Protein AF-A0A2V9LZD1-F1 (afdb_monomer_lite)

Sequence (79 aa):
MSLFLLIAPLALGQSAGQIPAHPRELKFPKLDYTPPRRAEYRQVLGNGVAGYFVEDHVLPLVNMSVTIRTGGYLDPQGK

Secondary structure (DSSP, 8-state):
-------PPP----------SSGGG--PPP-------HHHHEEE-TTS-EEE-----SSS-----------GGGSPTT-

Radius of gyration: 29.76 Å; chains: 1; bounding box: 73×45×72 Å

Foldseek 3Di:
DDDDDDDDDDPPDDDPDDDDPDPVPDDDDDDPDDDDDQVVQWDQDPVRDIDGDDDDPPDPDDDDDDDDPDDCVPPDPPD

Structure (mmCIF, N/CA/C/O backbone):
data_AF-A0A2V9LZD1-F1
#
_entry.id   AF-A0A2V9LZD1-F1
#
loop_
_atom_site.group_PDB
_atom_site.id
_atom_site.type_symbol
_atom_site.label_atom_id
_atom_site.label_alt_id
_atom_site.label_comp_id
_atom_site.label_asym_id
_atom_site.label_entity_id
_atom_site.label_seq_id
_atom_site.pdbx_PDB_ins_code
_atom_site.Cartn_x
_atom_site.Cartn_y
_atom_site.Cartn_z
_atom_site.occupancy
_atom_site.B_iso_or_equiv
_atom_site.auth_seq_id
_atom_site.auth_comp_id
_atom_site.auth_asym_id
_atom_site.auth_atom_id
_atom_site.pdbx_PDB_model_num
ATOM 1 N N . MET A 1 1 ? 52.103 -27.349 -47.229 1.00 47.38 1 MET A N 1
ATOM 2 C CA 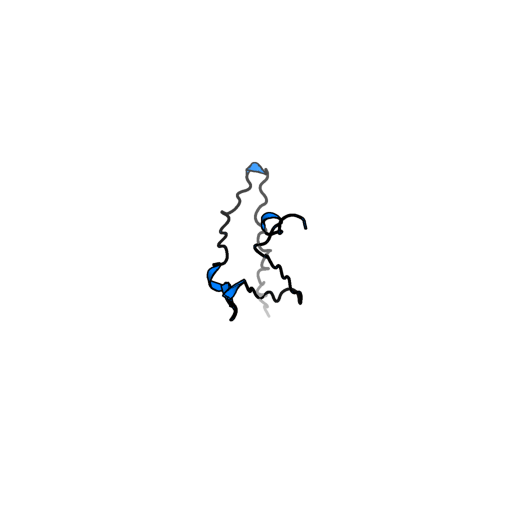. MET A 1 1 ? 52.263 -25.904 -46.984 1.00 47.38 1 MET A CA 1
ATOM 3 C C . MET A 1 1 ? 51.170 -25.197 -47.755 1.00 47.38 1 MET A C 1
ATOM 5 O O . MET A 1 1 ? 51.234 -25.241 -48.971 1.00 47.38 1 MET A O 1
ATOM 9 N N . SER A 1 2 ? 50.132 -24.725 -47.060 1.00 43.31 2 SER A N 1
ATOM 10 C CA . SER A 1 2 ? 49.254 -23.610 -47.454 1.00 43.31 2 SER A CA 1
ATOM 11 C C . SER A 1 2 ? 48.087 -23.549 -46.473 1.00 43.31 2 SER A C 1
ATOM 13 O O . SER A 1 2 ? 47.105 -24.278 -46.568 1.00 43.31 2 SER A O 1
ATOM 15 N N . LEU A 1 3 ? 48.309 -22.712 -45.468 1.00 49.06 3 LEU A N 1
ATOM 16 C CA . LEU A 1 3 ? 47.426 -22.303 -44.390 1.00 49.06 3 LEU A CA 1
ATOM 17 C C . LEU A 1 3 ? 46.374 -21.341 -44.964 1.00 49.06 3 LEU A C 1
ATOM 19 O O . LEU A 1 3 ? 46.738 -20.250 -45.390 1.00 49.06 3 LEU A O 1
ATOM 23 N N . PHE A 1 4 ? 45.094 -21.721 -44.980 1.00 50.28 4 PHE A N 1
ATOM 24 C CA . PHE A 1 4 ? 43.999 -20.777 -45.235 1.00 50.28 4 PHE A CA 1
ATOM 25 C C . PHE A 1 4 ? 43.315 -20.445 -43.907 1.00 50.28 4 PHE A C 1
ATOM 27 O O . PHE A 1 4 ? 42.555 -21.232 -43.349 1.00 50.28 4 PHE A O 1
ATOM 34 N N . LEU A 1 5 ? 43.673 -19.276 -43.381 1.00 50.94 5 LEU A N 1
ATOM 35 C CA . LEU A 1 5 ? 43.123 -18.649 -42.187 1.00 50.94 5 LEU A CA 1
ATOM 36 C C . LEU A 1 5 ? 41.680 -18.196 -42.485 1.00 50.94 5 LEU A C 1
ATOM 38 O O . LEU A 1 5 ? 41.475 -17.258 -43.255 1.00 50.94 5 LEU A O 1
ATOM 42 N N . LEU A 1 6 ? 40.679 -18.859 -41.902 1.00 55.09 6 LEU A N 1
ATOM 43 C CA . LEU A 1 6 ? 39.285 -18.421 -41.989 1.00 55.09 6 LEU A CA 1
ATOM 44 C C . LEU A 1 6 ? 39.080 -17.271 -40.991 1.00 55.09 6 LEU A C 1
ATOM 46 O O . LEU A 1 6 ? 39.043 -17.476 -39.780 1.00 55.09 6 LEU A O 1
ATOM 50 N N . ILE A 1 7 ? 39.010 -16.049 -41.509 1.00 58.72 7 ILE A N 1
ATOM 51 C CA . ILE A 1 7 ? 38.761 -14.832 -40.734 1.00 58.72 7 ILE A CA 1
ATOM 52 C C . ILE A 1 7 ? 37.318 -14.883 -40.214 1.00 58.72 7 ILE A C 1
ATOM 54 O O . ILE A 1 7 ? 36.368 -14.875 -40.994 1.00 58.72 7 ILE A O 1
ATOM 58 N N . ALA A 1 8 ? 37.156 -14.944 -38.892 1.00 59.34 8 ALA A N 1
ATOM 59 C CA . ALA A 1 8 ? 35.867 -14.767 -38.237 1.00 59.34 8 ALA A CA 1
ATOM 60 C C . ALA A 1 8 ? 35.392 -13.314 -38.436 1.00 59.34 8 ALA A C 1
ATOM 62 O O . ALA A 1 8 ? 36.160 -12.392 -38.144 1.00 59.34 8 ALA A O 1
ATOM 63 N N . PRO A 1 9 ? 34.158 -13.064 -38.911 1.00 56.69 9 PRO A N 1
ATOM 64 C CA . PRO A 1 9 ? 33.647 -11.707 -38.968 1.00 56.69 9 PRO A CA 1
ATOM 65 C C . PRO A 1 9 ? 33.448 -11.203 -37.535 1.00 56.69 9 PRO A C 1
ATOM 67 O O . PRO A 1 9 ? 32.687 -11.781 -36.758 1.00 56.69 9 PRO A O 1
ATOM 70 N N . LEU A 1 10 ? 34.149 -10.120 -37.185 1.00 54.31 10 LEU A N 1
ATOM 71 C CA . LEU A 1 10 ? 33.836 -9.323 -36.005 1.00 54.31 10 LEU A CA 1
ATOM 72 C C . LEU A 1 10 ? 32.363 -8.915 -36.110 1.00 54.31 10 LEU A C 1
ATOM 74 O O . LEU A 1 10 ? 31.982 -8.193 -37.032 1.00 54.31 10 LEU A O 1
ATOM 78 N N . ALA A 1 11 ? 31.543 -9.374 -35.165 1.00 57.06 11 ALA A N 1
ATOM 79 C CA . ALA A 1 11 ? 30.212 -8.837 -34.941 1.00 57.06 11 ALA A CA 1
ATOM 80 C C . ALA A 1 11 ? 30.366 -7.371 -34.510 1.00 57.06 11 ALA A C 1
ATOM 82 O O . ALA A 1 11 ? 30.545 -7.062 -33.332 1.00 57.06 11 ALA A O 1
ATOM 83 N N . LEU A 1 12 ? 30.390 -6.470 -35.495 1.00 56.78 12 LEU A N 1
ATOM 84 C CA . LEU A 1 12 ? 30.375 -5.035 -35.271 1.00 56.78 12 LEU A CA 1
ATOM 85 C C . LEU A 1 12 ? 29.083 -4.684 -34.535 1.00 56.78 12 LEU A C 1
ATOM 87 O O . LEU A 1 12 ? 27.991 -5.027 -34.982 1.00 56.78 12 LEU A O 1
ATOM 91 N N . GLY A 1 13 ? 29.288 -4.040 -33.387 1.00 53.34 13 GLY A N 1
ATOM 92 C CA . GLY A 1 13 ? 28.337 -3.402 -32.488 1.00 53.34 13 GLY A CA 1
ATOM 93 C C . GLY A 1 13 ? 26.883 -3.361 -32.940 1.00 53.34 13 GLY A C 1
ATOM 94 O O . GLY A 1 13 ? 26.535 -2.784 -33.968 1.00 53.34 13 GLY A O 1
ATOM 95 N N . GLN A 1 14 ? 26.033 -3.903 -32.070 1.00 55.06 14 GLN A N 1
ATOM 96 C CA . GLN A 1 14 ? 24.611 -3.601 -31.992 1.00 55.06 14 GLN A CA 1
ATOM 97 C C . GLN A 1 14 ? 24.384 -2.115 -32.309 1.00 55.06 14 GLN A C 1
ATOM 99 O O . GLN A 1 14 ? 24.928 -1.248 -31.625 1.00 55.06 14 GLN A O 1
ATOM 104 N N . SER A 1 15 ? 23.622 -1.824 -33.369 1.00 52.44 15 SER A N 1
ATOM 105 C CA . SER A 1 15 ? 23.197 -0.458 -33.675 1.00 52.44 15 SER A CA 1
ATOM 106 C C . SER A 1 15 ? 22.444 0.095 -32.470 1.00 52.44 15 SER A C 1
ATOM 108 O O . SER A 1 15 ? 21.282 -0.243 -32.249 1.00 52.44 15 SER A O 1
ATOM 110 N N . ALA A 1 16 ? 23.098 0.962 -31.700 1.00 58.22 16 ALA A N 1
ATOM 111 C CA . ALA A 1 16 ? 22.391 1.967 -30.930 1.00 58.22 16 ALA A CA 1
ATOM 112 C C . ALA A 1 16 ? 21.515 2.723 -31.938 1.00 58.22 16 ALA A C 1
ATOM 114 O O . ALA A 1 16 ? 22.030 3.221 -32.942 1.00 58.22 16 ALA A O 1
ATOM 115 N N . GLY A 1 17 ? 20.193 2.703 -31.746 1.00 62.56 17 GLY A N 1
ATOM 116 C CA . GLY A 1 17 ? 19.252 3.322 -32.677 1.00 62.56 17 GLY A CA 1
ATOM 117 C C . GLY A 1 17 ? 19.696 4.744 -33.022 1.00 62.56 17 GLY A C 1
ATOM 118 O O . GLY A 1 17 ? 20.083 5.497 -32.130 1.00 62.56 17 GLY A O 1
ATOM 119 N N . GLN A 1 18 ? 19.697 5.083 -34.315 1.00 69.12 18 GLN A N 1
ATOM 120 C CA . GLN A 1 18 ? 20.098 6.406 -34.795 1.00 69.12 18 GLN A CA 1
ATOM 121 C C . GLN A 1 18 ? 19.321 7.479 -34.027 1.00 69.12 18 GLN A C 1
ATOM 123 O O . GLN A 1 18 ? 18.096 7.553 -34.122 1.00 69.12 18 GLN A O 1
ATOM 128 N N . ILE A 1 19 ? 20.038 8.286 -33.242 1.00 77.75 19 ILE A N 1
ATOM 129 C CA . ILE A 1 19 ? 19.469 9.443 -32.555 1.00 77.75 19 ILE A CA 1
ATOM 130 C C . ILE A 1 19 ? 19.101 10.458 -33.649 1.00 77.75 19 ILE A C 1
ATOM 132 O O . ILE A 1 19 ? 19.994 10.857 -34.402 1.00 77.75 19 ILE A O 1
ATOM 136 N N . PRO A 1 20 ? 17.824 10.858 -33.784 1.00 84.38 20 PRO A N 1
ATOM 137 C CA . PRO A 1 20 ? 17.413 11.781 -34.836 1.00 84.38 20 PRO A CA 1
ATOM 138 C C . PRO A 1 20 ? 18.112 13.139 -34.718 1.00 84.38 20 PRO A C 1
ATOM 140 O O . PRO A 1 20 ? 18.415 13.597 -33.614 1.00 84.38 20 PRO A O 1
ATOM 143 N N . ALA A 1 21 ? 18.334 13.807 -35.853 1.00 87.56 21 ALA A N 1
ATOM 144 C CA . ALA A 1 21 ? 19.064 15.078 -35.907 1.00 87.56 21 ALA A CA 1
ATOM 145 C C . ALA A 1 21 ? 18.313 16.220 -35.202 1.00 87.56 21 ALA 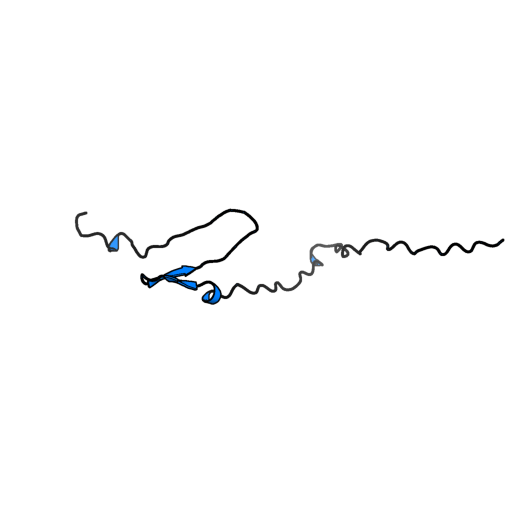A C 1
ATOM 147 O O . ALA A 1 21 ? 18.924 17.169 -34.704 1.00 87.56 21 ALA A O 1
ATOM 148 N N . HIS A 1 22 ? 16.983 16.120 -35.130 1.00 89.94 22 HIS A N 1
ATOM 149 C CA . HIS A 1 22 ? 16.137 17.097 -34.463 1.00 89.94 22 HIS A CA 1
ATOM 150 C C . HIS A 1 22 ? 15.171 16.436 -33.470 1.00 89.94 22 HIS A C 1
ATOM 152 O O . HIS A 1 22 ? 14.533 15.440 -33.807 1.00 89.94 22 HIS A O 1
ATOM 158 N N . PRO A 1 23 ? 14.945 17.025 -32.275 1.00 87.31 23 PRO A N 1
ATOM 159 C CA . PRO A 1 23 ? 14.037 16.458 -31.270 1.00 87.31 23 PRO A CA 1
ATOM 160 C C . PRO A 1 23 ? 12.603 16.215 -31.761 1.00 87.31 23 PRO A C 1
ATOM 162 O O . PRO A 1 23 ? 11.906 15.356 -31.234 1.00 87.31 23 PRO A O 1
ATOM 165 N N . ARG A 1 24 ? 12.153 16.953 -32.785 1.00 89.25 24 ARG A N 1
ATOM 166 C CA . ARG A 1 24 ? 10.819 16.788 -33.391 1.00 89.25 24 ARG A CA 1
ATOM 167 C C . ARG A 1 24 ? 10.654 15.467 -34.152 1.00 89.25 24 ARG A C 1
ATOM 169 O O . ARG A 1 24 ? 9.529 15.079 -34.440 1.00 89.25 24 ARG A O 1
ATOM 176 N N . GLU A 1 25 ? 11.752 14.796 -34.482 1.00 91.19 25 GLU A N 1
ATOM 177 C CA . GLU A 1 25 ? 11.768 13.505 -35.178 1.00 91.19 25 GLU A CA 1
ATOM 178 C C . GLU A 1 25 ? 11.764 12.317 -34.203 1.00 91.19 25 GLU A C 1
ATOM 180 O O . GLU A 1 25 ? 11.694 11.164 -34.634 1.00 91.19 25 GLU A O 1
ATOM 185 N N . LEU A 1 26 ? 11.814 12.574 -32.889 1.00 88.88 26 LEU A N 1
ATOM 186 C CA . LEU A 1 26 ? 11.702 11.535 -31.872 1.00 88.88 26 LEU A CA 1
ATOM 187 C C . LEU A 1 26 ? 10.314 10.897 -31.934 1.00 88.88 26 LEU A C 1
ATOM 189 O O . LEU A 1 26 ? 9.294 11.527 -31.651 1.00 88.88 26 LEU A O 1
ATOM 193 N N . LYS A 1 27 ? 10.284 9.613 -32.283 1.00 86.88 27 LYS A N 1
ATOM 194 C CA . LYS A 1 27 ? 9.082 8.787 -32.214 1.00 86.88 27 LYS A CA 1
ATOM 195 C C . LYS A 1 27 ? 9.153 7.945 -30.955 1.00 86.88 27 LYS A C 1
ATOM 197 O O . LYS A 1 27 ? 10.020 7.085 -30.831 1.00 86.88 27 LYS A O 1
ATOM 202 N N . PHE A 1 28 ? 8.230 8.185 -30.034 1.00 86.81 28 PHE A N 1
ATOM 203 C CA . PHE A 1 28 ? 8.073 7.345 -28.857 1.00 86.81 28 PHE A CA 1
ATOM 204 C C . PHE A 1 28 ? 7.108 6.206 -29.186 1.00 86.81 28 PHE A C 1
ATOM 206 O O . PHE A 1 28 ? 6.051 6.460 -29.774 1.00 86.81 28 PHE A O 1
ATOM 213 N N . PRO A 1 29 ? 7.445 4.955 -28.839 1.00 86.12 29 PRO A N 1
ATOM 214 C CA . PRO A 1 29 ? 6.482 3.874 -28.932 1.00 86.12 29 PRO A CA 1
ATOM 215 C C . PRO A 1 29 ? 5.280 4.189 -28.038 1.00 86.12 29 PRO A C 1
ATOM 217 O O . PRO A 1 29 ? 5.386 4.902 -27.037 1.00 86.12 29 PRO A O 1
ATOM 220 N N . LYS A 1 30 ? 4.117 3.652 -28.407 1.00 90.81 30 LYS A N 1
ATOM 221 C CA . LYS A 1 30 ? 2.924 3.764 -27.571 1.00 90.81 30 LYS A CA 1
ATOM 222 C C . LYS A 1 30 ? 3.220 3.139 -26.205 1.00 90.81 30 LYS A C 1
ATOM 224 O O . LYS A 1 30 ? 3.706 2.013 -26.144 1.00 90.81 30 LYS A O 1
ATOM 229 N N . LEU A 1 31 ? 2.910 3.863 -25.131 1.00 88.75 31 LEU A N 1
ATOM 230 C CA . LEU A 1 31 ? 2.985 3.324 -23.779 1.00 88.75 31 LEU A CA 1
ATOM 231 C C . LEU A 1 31 ? 1.932 2.221 -23.628 1.00 88.75 31 LEU A C 1
ATOM 233 O O . LEU A 1 31 ? 0.734 2.508 -23.628 1.00 88.75 31 LEU A O 1
ATOM 237 N N . ASP A 1 32 ? 2.385 0.978 -23.507 1.00 88.69 32 ASP A N 1
ATOM 238 C CA . ASP A 1 32 ? 1.540 -0.151 -23.133 1.00 88.69 32 ASP A CA 1
ATOM 239 C C . ASP A 1 32 ? 1.658 -0.383 -21.625 1.00 88.69 32 ASP A C 1
ATOM 241 O O . ASP A 1 32 ? 2.547 -1.079 -21.137 1.00 88.69 32 ASP A O 1
ATOM 245 N N . TYR A 1 33 ? 0.802 0.306 -20.874 1.00 85.50 33 TYR A N 1
ATOM 246 C CA . TYR A 1 33 ? 0.718 0.171 -19.428 1.00 85.50 33 TYR A CA 1
ATOM 247 C C . TYR A 1 33 ? 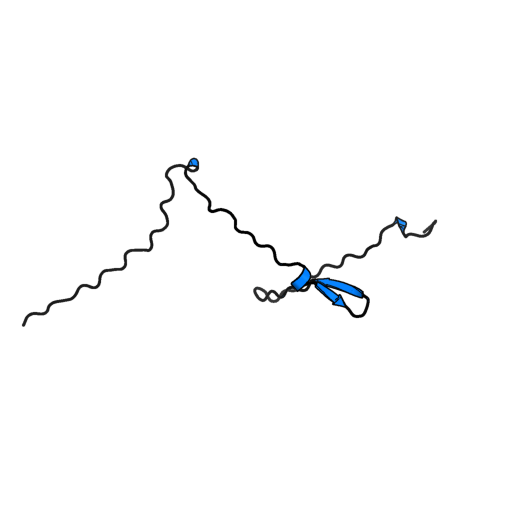-0.494 -0.683 -19.071 1.00 85.50 33 TYR A C 1
ATOM 249 O O . TYR A 1 33 ? -1.637 -0.236 -19.184 1.00 85.50 33 TYR A O 1
ATOM 257 N N . THR A 1 34 ? -0.236 -1.900 -18.599 1.00 87.38 34 THR A N 1
ATOM 258 C CA . THR A 1 34 ? -1.267 -2.778 -18.043 1.00 87.38 34 THR A CA 1
ATOM 259 C C . THR A 1 34 ? -1.176 -2.728 -16.517 1.00 87.38 34 THR A C 1
ATOM 261 O O . THR A 1 34 ? -0.294 -3.371 -15.945 1.00 87.38 34 THR A O 1
ATOM 264 N N . PRO A 1 35 ? -2.031 -1.946 -15.830 1.00 84.50 35 PRO A N 1
ATOM 265 C CA . PRO A 1 35 ? -2.005 -1.889 -14.377 1.00 84.50 35 PRO A CA 1
ATOM 266 C C . PRO A 1 35 ? -2.343 -3.258 -13.767 1.00 84.50 35 PRO A C 1
ATOM 268 O O . PRO A 1 35 ? -3.148 -4.006 -14.334 1.00 84.50 35 PRO A O 1
ATOM 271 N N . PRO A 1 36 ? -1.794 -3.572 -12.582 1.00 82.56 36 PRO A N 1
ATOM 272 C CA . PRO A 1 36 ? -2.122 -4.801 -11.874 1.00 82.56 36 PRO A CA 1
ATOM 273 C C . PRO A 1 36 ? -3.620 -4.874 -11.550 1.00 82.56 36 PRO A C 1
ATOM 275 O O . PRO A 1 36 ? -4.248 -3.886 -11.144 1.00 82.56 36 PRO A O 1
ATOM 278 N N . ARG A 1 37 ? -4.219 -6.062 -11.697 1.00 88.00 37 ARG A N 1
ATOM 279 C CA . ARG A 1 37 ? -5.634 -6.263 -11.366 1.00 88.00 37 ARG A CA 1
ATOM 280 C C . ARG A 1 37 ? -5.792 -6.261 -9.849 1.00 88.00 37 ARG A C 1
ATOM 282 O O . ARG A 1 37 ? -5.442 -7.218 -9.175 1.00 88.00 37 ARG A O 1
ATOM 289 N N . ARG A 1 38 ? -6.410 -5.207 -9.303 1.00 82.44 38 ARG A N 1
ATOM 290 C CA . ARG A 1 38 ? -6.633 -5.033 -7.848 1.00 82.44 38 ARG A CA 1
ATOM 291 C C . ARG A 1 38 ? -7.218 -6.262 -7.143 1.00 82.44 38 ARG A C 1
ATOM 293 O O . ARG A 1 38 ? -6.931 -6.482 -5.974 1.00 82.44 38 ARG A O 1
ATOM 300 N N . ALA A 1 39 ? -8.070 -7.019 -7.836 1.00 86.44 39 ALA A N 1
A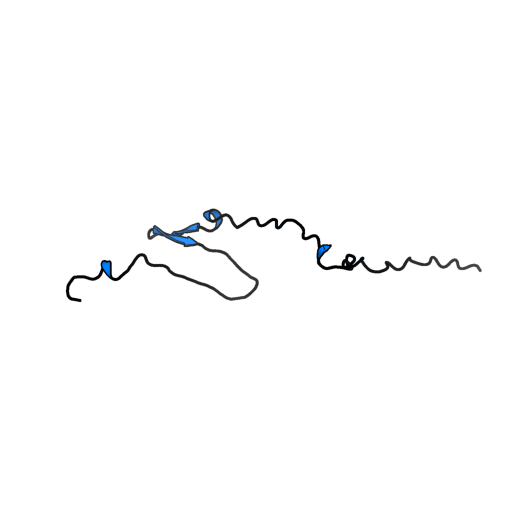TOM 301 C CA . ALA A 1 39 ? -8.718 -8.210 -7.294 1.00 86.44 39 ALA A CA 1
ATOM 302 C C . ALA A 1 39 ? -7.726 -9.335 -6.956 1.00 86.44 39 ALA A C 1
ATOM 304 O O . ALA A 1 39 ? -7.999 -10.100 -6.042 1.00 86.44 39 ALA A O 1
ATOM 305 N N . GLU A 1 40 ? -6.586 -9.411 -7.646 1.00 91.12 40 GLU A N 1
ATOM 306 C CA . GLU A 1 40 ? -5.568 -10.449 -7.427 1.00 91.12 40 GLU A CA 1
ATOM 307 C C . GLU A 1 40 ? -4.852 -10.289 -6.085 1.00 91.12 40 GLU A C 1
ATOM 309 O O . GLU A 1 40 ? -4.442 -11.269 -5.476 1.00 91.12 40 GLU A O 1
ATOM 314 N N . TYR A 1 41 ? -4.746 -9.051 -5.606 1.00 92.38 41 TYR A N 1
ATOM 315 C CA . TYR A 1 41 ? -3.987 -8.707 -4.405 1.00 92.38 41 TYR A CA 1
ATOM 316 C C . TYR A 1 41 ? -4.882 -8.398 -3.204 1.00 92.38 41 TYR A C 1
ATOM 318 O O . TYR A 1 41 ? -4.384 -8.168 -2.103 1.00 92.38 41 TYR A O 1
ATOM 326 N N . ARG A 1 42 ? -6.208 -8.367 -3.395 1.00 93.69 42 ARG A N 1
ATOM 327 C CA . ARG A 1 42 ? -7.173 -8.040 -2.343 1.00 93.69 42 ARG A CA 1
ATOM 328 C C . ARG A 1 42 ? -7.516 -9.278 -1.525 1.00 93.69 42 ARG A C 1
ATOM 330 O O . ARG A 1 42 ? -8.076 -10.233 -2.053 1.00 93.69 42 ARG A O 1
ATOM 337 N N . GLN A 1 43 ? -7.319 -9.199 -0.216 1.00 94.50 43 GLN A N 1
ATOM 338 C CA . GLN A 1 43 ? -7.749 -10.226 0.730 1.00 94.50 43 GLN A CA 1
ATOM 339 C C . GLN A 1 43 ? -8.627 -9.610 1.818 1.00 94.50 43 GLN A C 1
ATOM 341 O O . GLN A 1 43 ? -8.413 -8.473 2.237 1.00 94.50 43 GLN A O 1
ATOM 346 N N . VAL A 1 44 ? -9.640 -10.353 2.263 1.00 95.56 44 VAL A N 1
ATOM 347 C CA . VAL A 1 44 ? -10.461 -9.968 3.415 1.00 95.56 44 VAL A CA 1
ATOM 348 C C . VAL A 1 44 ? -9.985 -10.785 4.605 1.00 95.56 44 VAL A C 1
ATOM 350 O O . VAL A 1 44 ? -10.025 -12.012 4.571 1.00 95.56 44 VAL A O 1
ATOM 353 N N . LEU A 1 45 ? -9.506 -10.098 5.637 1.00 94.69 45 LEU A N 1
ATOM 354 C CA . LEU A 1 45 ? -9.052 -10.718 6.877 1.00 94.69 45 LEU A CA 1
ATOM 355 C C . LEU A 1 45 ? -10.249 -11.266 7.669 1.00 94.69 45 LEU A C 1
ATOM 357 O O . LEU A 1 45 ? -11.393 -10.873 7.438 1.00 94.69 45 LEU A O 1
ATOM 361 N N . GLY A 1 46 ? -9.997 -12.131 8.656 1.00 96.88 46 GLY A N 1
ATOM 362 C CA . GLY A 1 46 ? -11.063 -12.764 9.451 1.00 96.88 46 GLY A CA 1
ATOM 363 C C . GLY A 1 46 ? -11.989 -11.786 10.193 1.00 96.88 46 GLY A C 1
ATOM 364 O O . GLY A 1 46 ? -13.108 -12.143 10.540 1.00 96.88 46 GLY A O 1
ATOM 365 N N . ASN A 1 47 ? -11.556 -10.539 10.392 1.00 95.06 47 ASN A N 1
ATOM 366 C CA . ASN A 1 47 ? -12.338 -9.457 10.998 1.00 95.06 47 ASN A CA 1
ATOM 367 C C . ASN A 1 47 ? -13.061 -8.555 9.973 1.00 95.06 47 ASN A C 1
ATOM 369 O O . ASN A 1 47 ? -13.585 -7.508 10.345 1.00 95.06 47 ASN A O 1
ATOM 373 N N . GLY A 1 48 ? -13.063 -8.914 8.686 1.00 95.38 48 GLY A N 1
ATOM 374 C CA . GLY A 1 48 ? -13.740 -8.167 7.622 1.00 95.38 48 GLY A CA 1
ATOM 375 C C . GLY A 1 48 ? -12.935 -7.010 7.018 1.00 95.38 48 GLY A C 1
ATOM 376 O O . GLY A 1 48 ? -13.406 -6.371 6.075 1.00 95.38 48 GLY A O 1
ATOM 377 N N . VAL A 1 49 ? -11.720 -6.738 7.504 1.00 96.06 49 VAL A N 1
ATOM 378 C CA . VAL A 1 49 ? -10.850 -5.698 6.935 1.00 96.06 49 VAL A CA 1
ATOM 379 C C . VAL A 1 49 ? -10.322 -6.146 5.573 1.00 96.06 49 VAL A C 1
ATOM 381 O O . VAL A 1 49 ? -9.782 -7.242 5.436 1.00 96.06 49 VAL A O 1
ATOM 384 N N . ALA A 1 50 ? -10.453 -5.286 4.562 1.00 94.88 50 ALA A N 1
ATOM 385 C CA . ALA A 1 50 ? -9.857 -5.512 3.251 1.00 94.88 50 ALA A CA 1
ATOM 386 C C . ALA A 1 50 ? -8.408 -5.005 3.232 1.00 94.88 50 ALA A C 1
ATOM 388 O O . ALA A 1 50 ? -8.175 -3.805 3.376 1.00 94.88 50 ALA A O 1
ATOM 389 N N . GLY A 1 51 ? -7.458 -5.914 3.029 1.00 94.75 51 GLY A N 1
ATOM 390 C CA . GLY A 1 51 ? -6.050 -5.610 2.784 1.00 94.75 51 GLY A CA 1
ATOM 391 C C . GLY A 1 51 ? -5.677 -5.837 1.320 1.00 94.75 51 GLY A C 1
ATOM 392 O O . GLY A 1 51 ? -6.316 -6.632 0.627 1.00 94.75 51 GLY A O 1
ATOM 393 N N . TYR A 1 52 ? -4.641 -5.139 0.856 1.00 94.25 52 TYR A N 1
ATOM 394 C CA . TYR A 1 52 ? -4.020 -5.362 -0.448 1.00 94.25 52 TYR A CA 1
ATOM 395 C C . TYR A 1 52 ? -2.553 -5.724 -0.221 1.00 94.25 52 TYR A C 1
ATOM 397 O O . TYR A 1 52 ? -1.821 -4.925 0.359 1.00 94.25 52 TYR A O 1
ATOM 405 N N . PHE A 1 53 ? -2.143 -6.916 -0.647 1.00 93.00 53 PHE A N 1
ATOM 406 C CA . PHE A 1 53 ? -0.810 -7.459 -0.383 1.00 93.00 53 PHE A CA 1
ATOM 407 C C . PHE A 1 53 ? -0.095 -7.719 -1.702 1.00 93.00 53 PHE A C 1
ATOM 409 O O . PHE A 1 53 ? -0.591 -8.482 -2.526 1.00 93.00 53 PHE A O 1
ATOM 416 N N . VAL A 1 54 ? 1.053 -7.075 -1.898 1.00 92.00 54 VAL A N 1
ATOM 417 C CA . VAL A 1 54 ? 1.913 -7.247 -3.072 1.00 92.00 54 VAL A CA 1
ATOM 418 C C . VAL A 1 54 ? 3.311 -7.563 -2.563 1.00 92.00 54 VAL A C 1
ATOM 420 O O . VAL A 1 54 ? 3.843 -6.819 -1.741 1.00 92.00 54 VAL A O 1
ATOM 423 N N . GLU A 1 55 ? 3.884 -8.668 -3.026 1.00 90.25 55 GLU A N 1
ATOM 424 C CA . GLU A 1 55 ? 5.250 -9.056 -2.686 1.00 90.25 55 GLU A CA 1
ATOM 425 C C . GLU A 1 55 ? 6.244 -8.333 -3.602 1.00 90.25 55 GLU A C 1
ATOM 427 O O . GLU A 1 55 ? 6.079 -8.311 -4.822 1.00 90.25 55 GLU A O 1
ATOM 432 N N . ASP A 1 56 ? 7.274 -7.737 -3.001 1.00 91.38 56 ASP A N 1
ATOM 433 C CA . ASP A 1 56 ? 8.400 -7.112 -3.691 1.00 91.38 56 ASP A CA 1
ATOM 434 C C . ASP A 1 56 ? 9.699 -7.621 -3.054 1.00 91.38 56 ASP A C 1
ATOM 436 O O . ASP A 1 56 ? 9.933 -7.449 -1.858 1.00 91.38 56 ASP A O 1
ATOM 440 N N . HIS A 1 57 ? 10.527 -8.293 -3.853 1.00 92.44 57 HIS A N 1
ATOM 441 C CA . HIS A 1 57 ? 11.793 -8.890 -3.419 1.00 92.44 57 HIS A CA 1
ATOM 442 C C . HIS A 1 57 ? 13.019 -8.097 -3.889 1.00 92.44 57 HIS A C 1
ATOM 444 O O . HIS A 1 57 ? 14.143 -8.584 -3.769 1.00 92.44 57 HIS A O 1
ATOM 450 N N . VAL A 1 58 ? 12.829 -6.895 -4.445 1.00 95.50 58 VAL A N 1
ATOM 451 C CA . VAL A 1 58 ? 13.934 -6.045 -4.912 1.00 95.50 58 VAL A CA 1
ATOM 452 C C . VAL A 1 58 ? 14.722 -5.486 -3.729 1.00 95.50 58 VAL A C 1
ATOM 454 O O . VAL A 1 58 ? 15.950 -5.422 -3.776 1.00 95.50 58 VAL A O 1
ATOM 457 N N . LEU A 1 59 ? 14.025 -5.111 -2.655 1.00 95.06 59 LEU A N 1
ATOM 458 C CA . LEU A 1 59 ? 14.614 -4.644 -1.404 1.00 95.06 59 LEU A CA 1
ATOM 459 C C . LEU A 1 59 ? 13.969 -5.386 -0.226 1.00 95.06 59 LEU A C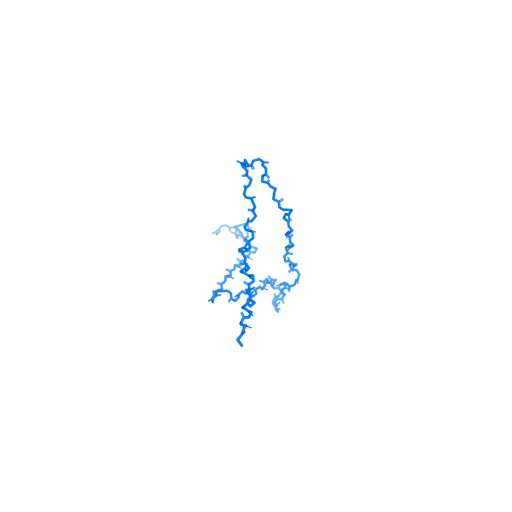 1
ATOM 461 O O . LEU A 1 59 ? 12.770 -5.648 -0.267 1.00 95.06 59 LEU A O 1
ATOM 465 N N . PRO A 1 60 ? 14.708 -5.667 0.862 1.00 94.56 60 PRO A N 1
ATOM 466 C CA . PRO A 1 60 ? 14.167 -6.308 2.062 1.00 94.56 60 PRO A CA 1
ATOM 467 C C . PRO A 1 60 ? 13.387 -5.303 2.931 1.00 94.56 60 PRO A C 1
ATOM 469 O O . PRO A 1 60 ? 13.618 -5.184 4.134 1.00 94.56 60 PRO A O 1
ATOM 472 N N . LEU A 1 61 ? 12.511 -4.516 2.311 1.00 95.31 61 LEU A N 1
ATOM 473 C CA . LEU A 1 61 ? 11.728 -3.468 2.953 1.00 95.31 61 LEU A CA 1
ATOM 474 C C . LEU A 1 61 ? 10.244 -3.804 2.890 1.00 95.31 61 LEU A C 1
ATOM 476 O O . LEU A 1 61 ? 9.772 -4.459 1.967 1.00 95.31 61 LEU A O 1
ATOM 480 N N . VAL A 1 62 ? 9.502 -3.290 3.867 1.00 94.56 62 VAL A N 1
ATOM 481 C CA . VAL A 1 62 ? 8.045 -3.395 3.910 1.00 94.56 62 VAL A CA 1
ATOM 482 C C . VAL A 1 62 ? 7.461 -1.992 3.955 1.00 94.56 62 VAL A C 1
ATOM 484 O O . VAL A 1 62 ? 7.849 -1.177 4.793 1.00 94.56 62 VAL A O 1
ATOM 487 N N . ASN A 1 63 ? 6.511 -1.714 3.064 1.00 94.44 63 ASN A N 1
ATOM 488 C CA . ASN A 1 63 ? 5.697 -0.506 3.106 1.00 94.44 63 ASN A CA 1
ATOM 489 C C . ASN A 1 63 ? 4.272 -0.875 3.522 1.00 94.44 63 ASN A C 1
ATOM 491 O O . ASN A 1 63 ? 3.667 -1.778 2.948 1.00 94.44 63 ASN A O 1
ATOM 495 N N . MET A 1 64 ? 3.737 -0.175 4.520 1.00 94.69 64 MET A N 1
ATOM 496 C CA . MET A 1 64 ? 2.386 -0.399 5.016 1.00 94.69 64 MET A CA 1
ATOM 497 C C . MET A 1 64 ? 1.687 0.938 5.224 1.00 94.69 64 MET A C 1
ATOM 499 O O . MET A 1 64 ? 2.239 1.859 5.822 1.00 94.69 64 MET A O 1
ATOM 503 N N . SER A 1 65 ? 0.440 1.014 4.772 1.00 96.06 65 SER A N 1
ATOM 504 C CA . SER A 1 65 ? -0.461 2.121 5.063 1.00 96.06 65 SER A CA 1
ATOM 505 C C . SER A 1 65 ? -1.786 1.573 5.572 1.00 96.06 65 SER A C 1
ATOM 507 O O . SER A 1 65 ? -2.264 0.530 5.125 1.00 96.06 65 SER A O 1
ATOM 509 N N . VAL A 1 66 ? -2.368 2.273 6.541 1.00 95.56 66 VAL A N 1
ATOM 510 C CA . VAL A 1 66 ? -3.662 1.919 7.118 1.00 95.56 66 VAL A CA 1
ATOM 511 C C . VAL A 1 66 ? -4.560 3.137 7.013 1.00 95.56 66 VAL A C 1
ATOM 513 O O . VAL A 1 66 ? -4.219 4.217 7.489 1.00 95.56 66 VAL A O 1
ATOM 516 N N . THR A 1 67 ? -5.719 2.964 6.385 1.00 95.50 67 THR A N 1
ATOM 517 C CA . THR A 1 67 ? -6.746 4.001 6.302 1.00 95.50 67 THR A CA 1
ATOM 518 C C . THR A 1 67 ? -7.942 3.574 7.129 1.00 95.50 67 THR A C 1
ATOM 520 O O . THR A 1 67 ? -8.555 2.539 6.874 1.00 95.50 67 THR A O 1
ATOM 523 N N . ILE A 1 68 ? -8.286 4.392 8.117 1.00 94.50 68 ILE A N 1
ATOM 524 C CA . ILE A 1 68 ? -9.434 4.170 8.990 1.00 94.50 68 ILE A CA 1
ATOM 525 C C . ILE A 1 68 ? -10.523 5.155 8.577 1.00 94.50 68 ILE A C 1
ATOM 527 O O . ILE A 1 68 ? -10.263 6.346 8.418 1.00 94.50 68 ILE A O 1
ATOM 531 N N . ARG A 1 69 ? -11.755 4.665 8.404 1.00 92.38 69 ARG A N 1
ATOM 532 C CA . ARG A 1 69 ? -12.928 5.506 8.116 1.00 92.38 69 ARG A CA 1
ATOM 533 C C . ARG A 1 69 ? -13.391 6.191 9.406 1.00 92.38 69 ARG A C 1
ATOM 535 O O . ARG A 1 69 ? -14.389 5.790 9.992 1.00 92.38 69 ARG A O 1
ATOM 542 N N . THR A 1 70 ? -12.624 7.178 9.853 1.00 94.25 70 THR A N 1
ATOM 543 C CA . THR A 1 70 ? -12.906 8.011 11.028 1.00 94.25 70 THR A CA 1
ATOM 544 C C . THR A 1 70 ? -12.859 9.501 10.660 1.00 94.25 70 THR A C 1
ATOM 546 O O . THR A 1 70 ? -12.546 9.846 9.520 1.00 94.25 70 THR A O 1
ATOM 549 N N . GLY A 1 71 ? -13.186 10.384 11.600 1.00 92.19 71 GLY A N 1
ATOM 550 C CA . GLY A 1 71 ? -13.113 11.838 11.451 1.00 92.19 71 GLY A CA 1
ATOM 551 C C . GLY A 1 71 ? -13.880 12.553 12.561 1.00 92.19 71 GLY A C 1
ATOM 552 O O . GLY A 1 71 ? -14.709 11.934 13.219 1.00 92.19 71 GLY A O 1
ATOM 553 N N . GLY A 1 72 ? -13.652 13.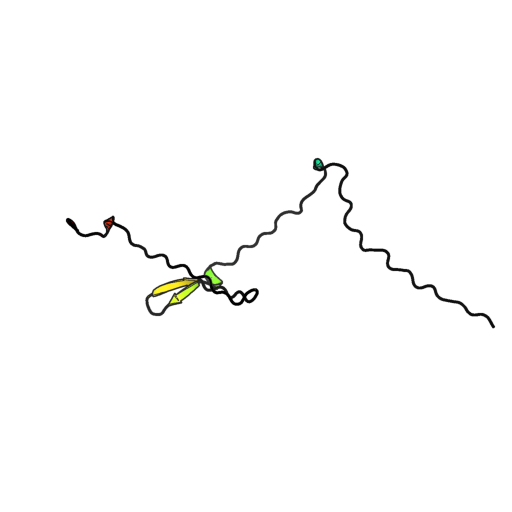859 12.731 1.00 91.31 72 GLY A N 1
ATOM 554 C CA . GLY A 1 72 ? -14.217 14.626 13.854 1.00 91.31 72 GLY A CA 1
ATOM 555 C C . GLY A 1 72 ? -15.749 14.731 13.881 1.00 91.31 72 GLY A C 1
ATOM 556 O O . GLY A 1 72 ? -16.333 15.058 14.901 1.00 91.31 72 GLY A O 1
ATOM 557 N N . TYR A 1 73 ? -16.442 14.388 12.789 1.00 90.75 73 TYR A N 1
ATOM 558 C CA . TYR A 1 73 ? -17.906 14.234 12.809 1.00 90.75 73 TYR A CA 1
ATOM 559 C C . TYR A 1 73 ? -18.378 13.087 13.726 1.00 90.75 73 TYR A C 1
ATOM 561 O O . TYR A 1 73 ? -19.531 13.065 14.146 1.00 90.75 73 TYR A O 1
ATOM 569 N N . LEU A 1 74 ? -17.500 12.127 14.030 1.00 93.50 74 LEU A N 1
ATOM 570 C CA . LEU A 1 74 ? -17.778 11.042 14.970 1.00 93.50 74 LEU A CA 1
ATOM 571 C C . LEU A 1 74 ? -17.522 11.450 16.429 1.00 93.50 74 LEU A C 1
ATOM 573 O O . LEU A 1 74 ? -17.814 10.655 17.325 1.00 93.50 74 LEU A O 1
ATOM 577 N N . ASP A 1 75 ? -16.993 12.653 16.674 1.00 91.81 75 ASP A N 1
ATOM 578 C CA . ASP A 1 75 ? -16.707 13.119 18.024 1.00 91.81 75 ASP A CA 1
ATOM 579 C C . ASP A 1 75 ? -18.021 13.452 18.754 1.00 91.81 75 ASP A C 1
ATOM 581 O O . ASP A 1 75 ? -18.913 14.112 18.202 1.00 91.81 75 ASP A O 1
ATOM 585 N N . PRO A 1 76 ? -18.192 12.982 20.001 1.00 91.19 76 PRO A N 1
ATOM 586 C CA . PRO A 1 76 ? -19.368 13.310 20.788 1.00 91.19 76 PRO A CA 1
ATOM 587 C C . PRO A 1 76 ? -19.388 14.805 21.122 1.00 91.19 76 PRO A C 1
ATOM 589 O O . PRO A 1 76 ? -18.356 15.441 21.308 1.00 91.19 76 PRO A O 1
ATOM 592 N N . GLN A 1 77 ? -20.588 15.370 21.256 1.00 90.31 77 GLN A N 1
ATOM 593 C CA . GLN A 1 77 ? -20.752 16.784 21.593 1.00 90.31 77 GLN A CA 1
ATOM 594 C C . GLN A 1 77 ? -20.054 17.131 22.921 1.00 90.31 77 GLN A C 1
ATOM 596 O O . GLN A 1 77 ? -20.282 16.478 23.941 1.00 90.31 77 GLN A O 1
ATOM 601 N N . GLY A 1 78 ? -19.241 18.192 22.915 1.00 84.94 78 GLY A N 1
ATOM 602 C CA . GLY A 1 78 ? -18.576 18.714 24.115 1.00 84.94 78 GLY A CA 1
ATOM 603 C C . GLY A 1 78 ? -17.319 17.953 24.558 1.00 84.94 78 GLY A C 1
ATOM 604 O O . GLY A 1 78 ? -16.956 18.028 25.736 1.00 84.94 78 GLY A O 1
ATOM 605 N N . LYS A 1 79 ? -16.676 17.218 23.648 1.00 65.31 79 LYS A N 1
ATOM 606 C CA . LYS A 1 79 ? -15.340 16.622 23.795 1.00 65.31 79 LYS A CA 1
ATOM 607 C C . LYS A 1 79 ? -14.447 17.080 22.651 1.00 65.31 79 LYS A C 1
ATOM 609 O O . LYS A 1 79 ? -13.220 17.050 22.875 1.00 65.31 79 LYS A O 1
#

pLDDT: mean 82.57, std 15.91, range [43.31, 96.88]